Protein AF-A0A8M9Q736-F1 (afdb_monomer)

pLDDT: mean 86.04, std 16.31, range [36.22, 98.25]

Nearest PDB structures (foldseek):
  5kkq-assembly2_D  TM=7.366E-01  e=1.695E+00  Homo sapiens
  5und-assembly1_A  TM=4.815E-01  e=7.624E-01  Homo sapiens
  5und-assembly2_B  TM=4.420E-01  e=7.133E-01  Homo sapiens
  8ytg-assembly1_A  TM=3.669E-01  e=4.305E+00  Homo sapiens
  8ytf-assembly1_A  TM=3.518E-01  e=6.860E+00  Homo sapiens

Sequence (102 aa):
MGLMQEPLSVSLRTFVCPYCQNNGFDELQLLNHCNIHHASDSRRVVCPVCVATPHGDPQYYSRNFIGHLNHRHCFYLEDITPLQQSDEVNLQLALMASYQQH

Structure (mmCIF, N/CA/C/O backbone):
data_AF-A0A8M9Q736-F1
#
_entry.id   AF-A0A8M9Q736-F1
#
loop_
_atom_site.group_PDB
_atom_site.id
_atom_site.type_symbol
_atom_site.label_atom_id
_atom_site.label_alt_id
_atom_site.label_comp_id
_atom_site.label_asym_id
_atom_site.label_entity_id
_atom_site.labe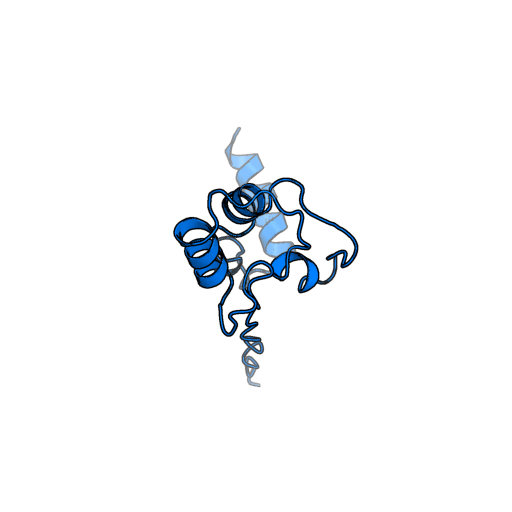l_seq_id
_atom_site.pdbx_PDB_ins_code
_atom_site.Cartn_x
_atom_site.Cartn_y
_atom_site.Cartn_z
_atom_site.occupancy
_atom_site.B_iso_or_equiv
_atom_site.auth_seq_id
_atom_site.auth_comp_id
_atom_site.auth_asym_id
_atom_site.auth_atom_id
_atom_site.pdbx_PDB_model_num
ATOM 1 N N . MET A 1 1 ? -8.607 -11.424 42.445 1.00 36.22 1 MET A N 1
ATOM 2 C CA . MET A 1 1 ? -9.288 -12.068 41.302 1.00 36.22 1 MET A CA 1
ATOM 3 C C . MET A 1 1 ? -8.655 -11.454 40.065 1.00 36.22 1 MET A C 1
ATOM 5 O O . MET A 1 1 ? -8.944 -10.306 39.764 1.00 36.22 1 MET A O 1
ATOM 9 N N . GLY A 1 2 ?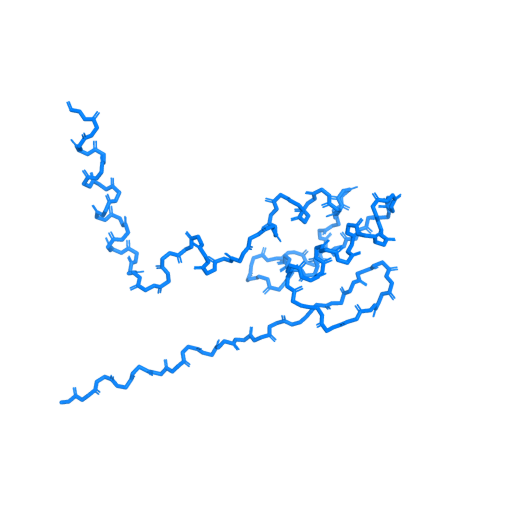 -7.625 -12.108 39.525 1.00 38.19 2 GLY A N 1
ATOM 10 C CA . GLY A 1 2 ? -6.731 -11.521 38.527 1.00 38.19 2 GLY A CA 1
ATOM 11 C C . GLY A 1 2 ? -7.386 -11.432 37.154 1.00 38.19 2 GLY A C 1
ATOM 12 O O . GLY A 1 2 ? -7.984 -12.402 36.699 1.00 38.19 2 GLY A O 1
ATOM 13 N N . LEU A 1 3 ? -7.248 -10.281 36.500 1.00 43.38 3 LEU A N 1
ATOM 14 C CA . LEU A 1 3 ? -7.446 -10.174 35.061 1.00 43.38 3 LEU A CA 1
ATOM 15 C C . LEU A 1 3 ? -6.117 -10.558 34.417 1.00 43.38 3 LEU A C 1
ATOM 17 O O . LEU A 1 3 ? -5.193 -9.751 34.341 1.00 43.38 3 LEU A O 1
ATOM 21 N N . MET A 1 4 ? -6.006 -11.828 34.031 1.00 47.06 4 MET A N 1
ATOM 22 C CA . MET A 1 4 ? -4.984 -12.246 33.082 1.00 47.06 4 MET A CA 1
ATOM 23 C C . MET A 1 4 ? -5.331 -11.545 31.772 1.00 47.06 4 MET A C 1
ATOM 25 O O . MET A 1 4 ? -6.340 -11.852 31.142 1.00 47.06 4 MET A O 1
ATOM 29 N N 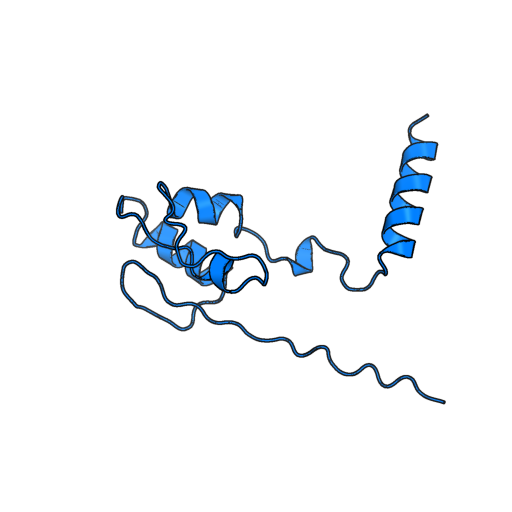. GLN A 1 5 ? -4.550 -10.524 31.432 1.00 45.06 5 GLN A N 1
ATOM 30 C CA . GLN A 1 5 ? -4.564 -9.954 30.098 1.00 45.06 5 GLN A CA 1
ATOM 31 C C . GLN A 1 5 ? -4.017 -11.045 29.178 1.00 45.06 5 GLN A C 1
ATOM 33 O O . GLN A 1 5 ? -2.814 -11.296 29.151 1.00 45.06 5 GLN A O 1
ATOM 38 N N . GLU A 1 6 ? -4.927 -11.748 28.506 1.00 36.72 6 GLU A N 1
ATOM 39 C CA . GLU A 1 6 ? -4.601 -12.582 27.356 1.00 36.72 6 GLU A CA 1
ATOM 40 C C . GLU A 1 6 ? -3.760 -11.728 26.400 1.00 36.72 6 GLU A C 1
ATOM 42 O O . GLU A 1 6 ? -4.200 -10.627 26.043 1.00 36.72 6 GLU A O 1
ATOM 47 N N . PRO A 1 7 ? -2.553 -12.165 26.001 1.00 43.88 7 PRO A N 1
ATOM 48 C CA . PRO A 1 7 ? -1.813 -11.451 24.983 1.00 43.88 7 PRO A CA 1
ATOM 49 C C . PRO A 1 7 ? -2.676 -11.492 23.726 1.00 43.88 7 PRO A C 1
ATOM 51 O O . PRO A 1 7 ? -2.879 -12.557 23.140 1.00 43.88 7 PRO A O 1
ATOM 54 N N . LEU A 1 8 ? -3.228 -10.334 23.353 1.00 49.66 8 LEU A N 1
ATOM 55 C CA . LEU A 1 8 ? -3.856 -10.121 22.058 1.00 49.66 8 LEU A CA 1
ATOM 56 C C . LEU A 1 8 ? -2.922 -10.755 21.034 1.00 49.66 8 LEU A C 1
ATOM 58 O O . LEU A 1 8 ? -1.765 -10.355 20.928 1.00 49.66 8 LEU A O 1
ATOM 62 N N . SER A 1 9 ? -3.395 -11.811 20.374 1.00 45.69 9 SER A N 1
ATOM 63 C CA . SER A 1 9 ? -2.654 -12.507 19.333 1.00 45.69 9 SER A CA 1
ATOM 64 C C . SER A 1 9 ? -2.143 -11.460 18.348 1.00 45.69 9 SER A C 1
ATOM 66 O O . SER A 1 9 ? -2.910 -10.937 17.537 1.00 45.69 9 SER A O 1
ATOM 68 N N . VAL A 1 10 ? -0.852 -11.126 18.432 1.00 53.75 10 VAL A N 1
ATOM 69 C CA . VAL A 1 10 ? -0.174 -10.355 17.396 1.00 53.75 10 VAL A CA 1
ATOM 70 C C . VAL A 1 10 ? -0.108 -11.301 16.211 1.00 53.75 10 VAL A C 1
ATOM 72 O O . VAL A 1 10 ? 0.804 -12.115 16.073 1.00 53.75 10 VAL A O 1
ATOM 75 N N . SER A 1 11 ? -1.161 -11.278 15.402 1.00 59.34 11 SER A N 1
ATOM 76 C CA . SER A 1 11 ? -1.194 -11.979 14.132 1.00 59.34 11 SER A CA 1
ATOM 77 C C . SER A 1 11 ? -0.165 -11.300 13.237 1.00 59.34 11 SER A C 1
ATOM 79 O O . SER A 1 11 ? -0.469 -10.303 12.584 1.00 59.34 11 SER A O 1
ATOM 81 N N . LEU A 1 12 ? 1.068 -11.816 13.250 1.00 73.75 12 LEU A N 1
ATOM 82 C CA . LEU A 1 12 ? 2.136 -11.411 12.341 1.00 73.75 12 LEU A CA 1
ATOM 83 C C . LEU A 1 12 ? 1.716 -11.791 10.920 1.00 73.75 12 LEU A C 1
ATOM 85 O O . LEU A 1 12 ? 1.960 -12.900 10.440 1.00 73.75 12 LEU A O 1
ATOM 89 N N . ARG A 1 13 ? 1.001 -10.875 10.268 1.00 87.25 13 ARG A N 1
ATOM 90 C CA . ARG A 1 13 ? 0.590 -11.019 8.876 1.00 87.25 13 ARG A CA 1
ATOM 91 C C . ARG A 1 13 ? 1.793 -10.732 7.998 1.00 87.25 13 ARG A C 1
ATOM 93 O O . ARG A 1 13 ? 2.405 -9.675 8.104 1.00 87.25 13 ARG A O 1
ATOM 100 N N . THR A 1 14 ? 2.101 -11.683 7.129 1.00 94.94 14 THR A N 1
ATOM 101 C CA . THR A 1 14 ? 3.092 -11.507 6.073 1.00 94.94 14 THR A CA 1
ATOM 102 C C . THR A 1 14 ? 2.391 -11.428 4.726 1.00 94.94 14 THR A C 1
ATOM 104 O O . THR A 1 14 ? 1.336 -12.030 4.513 1.00 94.94 14 THR A O 1
ATOM 107 N N . PHE A 1 15 ? 2.976 -10.665 3.814 1.00 96.31 15 PHE A N 1
ATOM 108 C CA . PHE A 1 15 ? 2.418 -10.359 2.511 1.00 96.31 15 PHE A CA 1
ATOM 109 C C . PHE A 1 15 ? 3.351 -10.815 1.395 1.00 96.31 15 PHE A C 1
ATOM 111 O O . PHE A 1 15 ? 4.569 -10.943 1.558 1.00 96.31 15 PHE A O 1
ATOM 118 N N . VAL A 1 16 ? 2.746 -11.050 0.235 1.00 97.75 16 VAL A N 1
ATOM 119 C CA . VAL A 1 16 ? 3.432 -11.406 -1.004 1.00 97.75 16 VAL A CA 1
ATOM 120 C C . VAL A 1 16 ? 3.371 -10.212 -1.948 1.00 97.75 16 VAL A C 1
ATOM 122 O O . VAL A 1 16 ? 2.302 -9.636 -2.157 1.00 97.75 16 VAL A O 1
ATOM 125 N N . CYS A 1 17 ? 4.509 -9.834 -2.527 1.00 98.00 17 CYS A N 1
ATOM 126 C CA . CYS A 1 17 ? 4.580 -8.764 -3.511 1.00 98.00 17 CYS A CA 1
ATOM 127 C C . CYS A 1 17 ? 3.833 -9.173 -4.791 1.00 98.00 17 CYS A C 1
ATOM 129 O O . CYS A 1 17 ? 4.241 -10.129 -5.456 1.00 98.00 17 CYS A O 1
ATOM 131 N N . PRO A 1 18 ? 2.788 -8.435 -5.207 1.00 96.94 18 PRO A N 1
ATOM 132 C CA . PRO A 1 18 ? 1.977 -8.817 -6.362 1.00 96.94 18 PRO A CA 1
ATOM 133 C C . PRO A 1 18 ? 2.712 -8.654 -7.704 1.00 96.94 18 PRO A C 1
ATOM 135 O O . PRO A 1 18 ? 2.236 -9.138 -8.729 1.00 96.94 18 PRO A O 1
ATOM 138 N N . TYR A 1 19 ? 3.869 -7.982 -7.721 1.00 97.12 19 TYR A N 1
ATOM 139 C CA . TYR A 1 19 ? 4.660 -7.765 -8.932 1.00 97.12 19 TYR A CA 1
ATOM 140 C C . TYR A 1 19 ? 5.674 -8.871 -9.223 1.00 97.12 19 TYR A C 1
ATOM 142 O O . TYR A 1 19 ? 5.901 -9.168 -10.401 1.00 97.12 19 TYR A O 1
ATOM 150 N N . CYS A 1 20 ? 6.291 -9.441 -8.182 1.00 97.38 20 CYS A N 1
ATOM 151 C CA . CYS A 1 20 ? 7.423 -10.369 -8.297 1.00 97.38 20 CYS A CA 1
ATOM 152 C C . CYS A 1 20 ? 7.271 -11.661 -7.477 1.00 97.38 20 CYS A C 1
ATOM 154 O O . CYS A 1 20 ? 8.146 -12.517 -7.542 1.00 97.38 20 CYS A O 1
ATOM 156 N N . GLN A 1 21 ? 6.173 -11.813 -6.731 1.00 96.88 21 GLN A N 1
ATOM 157 C CA . GLN A 1 21 ? 5.862 -12.976 -5.889 1.00 96.88 21 GLN A CA 1
ATOM 158 C C . GLN A 1 21 ? 6.842 -13.241 -4.735 1.00 96.88 21 GLN A C 1
ATOM 160 O O . GLN A 1 21 ? 6.745 -14.275 -4.074 1.00 96.88 21 GLN A O 1
ATOM 165 N N . ASN A 1 22 ? 7.753 -12.307 -4.440 1.00 97.81 22 ASN A N 1
ATOM 166 C CA . ASN A 1 22 ? 8.568 -12.391 -3.233 1.00 97.81 22 ASN A CA 1
ATOM 167 C C . ASN A 1 22 ? 7.677 -12.233 -1.988 1.00 97.81 22 ASN A C 1
ATOM 169 O O . ASN A 1 22 ? 6.704 -11.478 -2.025 1.00 97.81 22 ASN A O 1
ATOM 173 N N . ASN A 1 23 ? 7.971 -12.957 -0.911 1.00 96.00 23 ASN A N 1
ATOM 174 C CA . ASN A 1 23 ? 7.072 -13.106 0.236 1.00 96.00 23 ASN A CA 1
ATOM 175 C C . ASN A 1 23 ? 7.757 -12.781 1.570 1.00 96.00 23 ASN A C 1
ATOM 177 O O . ASN A 1 23 ? 8.920 -12.387 1.601 1.00 96.00 23 ASN A O 1
ATOM 181 N N . GLY A 1 24 ? 7.012 -12.945 2.666 1.00 95.06 24 GLY A N 1
ATOM 182 C CA . GLY A 1 24 ? 7.546 -12.779 4.017 1.00 95.06 24 GLY A CA 1
ATOM 183 C C . GLY A 1 24 ? 7.673 -11.324 4.457 1.00 95.06 24 GLY A C 1
ATOM 184 O O . GLY A 1 24 ? 8.352 -11.058 5.441 1.00 95.06 24 GLY A O 1
ATOM 185 N N . PHE A 1 25 ? 7.031 -10.394 3.749 1.00 96.06 25 PHE A N 1
ATOM 186 C CA . PHE A 1 25 ? 7.070 -8.978 4.089 1.00 96.06 25 PHE A CA 1
ATOM 187 C C . PHE A 1 25 ? 5.999 -8.622 5.111 1.00 96.06 25 PHE A C 1
ATOM 189 O O . PHE A 1 25 ? 4.841 -8.992 4.926 1.00 96.06 25 PHE A O 1
ATOM 196 N N . ASP A 1 26 ? 6.342 -7.845 6.131 1.00 93.31 26 ASP A N 1
ATOM 197 C CA . ASP A 1 26 ? 5.331 -7.041 6.825 1.00 93.31 26 ASP A CA 1
ATOM 198 C C . ASP A 1 26 ? 4.819 -5.890 5.924 1.00 93.31 26 ASP A C 1
ATOM 200 O O . ASP A 1 26 ? 5.193 -5.754 4.753 1.00 93.31 26 ASP A O 1
ATOM 204 N N . GLU A 1 27 ? 3.909 -5.073 6.451 1.00 92.62 27 GLU A N 1
ATOM 205 C CA . GLU A 1 27 ? 3.282 -3.973 5.713 1.00 92.62 27 GLU A CA 1
ATOM 206 C C . GLU A 1 27 ? 4.294 -2.924 5.214 1.00 92.62 27 GLU A C 1
ATOM 208 O O . GLU A 1 27 ? 4.293 -2.584 4.024 1.00 92.62 27 GLU A O 1
ATOM 213 N N . LEU A 1 28 ? 5.201 -2.453 6.079 1.00 94.12 28 LEU A N 1
ATOM 214 C CA . LEU A 1 28 ? 6.190 -1.433 5.713 1.00 94.12 28 LEU A CA 1
ATOM 215 C C . LEU A 1 28 ? 7.319 -2.010 4.856 1.00 94.12 28 LEU A C 1
ATOM 217 O O . LEU A 1 28 ? 7.820 -1.336 3.951 1.00 94.12 28 LEU A O 1
ATOM 221 N N . GLN A 1 29 ? 7.710 -3.259 5.092 1.00 96.00 29 GLN A N 1
ATOM 222 C CA . GLN A 1 29 ? 8.675 -3.966 4.261 1.00 96.00 29 GLN A CA 1
ATOM 223 C C . GLN A 1 29 ? 8.152 -4.136 2.835 1.00 96.00 29 GLN A C 1
ATOM 225 O O . GLN A 1 29 ? 8.908 -3.902 1.888 1.00 96.00 29 GLN A O 1
ATOM 230 N N . LEU A 1 30 ? 6.868 -4.476 2.662 1.00 97.00 30 LEU A N 1
ATOM 231 C CA . LEU A 1 30 ? 6.243 -4.556 1.342 1.00 97.00 30 LEU A CA 1
ATOM 232 C C . LEU A 1 30 ? 6.249 -3.185 0.657 1.00 97.00 30 LEU A C 1
ATOM 234 O O . LEU A 1 30 ? 6.624 -3.089 -0.513 1.00 97.00 30 LEU A O 1
ATOM 238 N N . LEU A 1 31 ? 5.886 -2.123 1.384 1.00 96.69 31 LEU A N 1
ATOM 239 C CA . LEU A 1 31 ? 5.941 -0.749 0.883 1.00 96.69 31 LEU A CA 1
ATOM 240 C C . LEU A 1 31 ? 7.345 -0.370 0.405 1.00 96.69 31 LEU A C 1
ATOM 242 O O . LEU A 1 31 ? 7.512 0.097 -0.725 1.00 96.69 31 LEU A O 1
ATOM 246 N N . ASN A 1 32 ? 8.361 -0.599 1.235 1.00 97.50 32 ASN A N 1
ATOM 2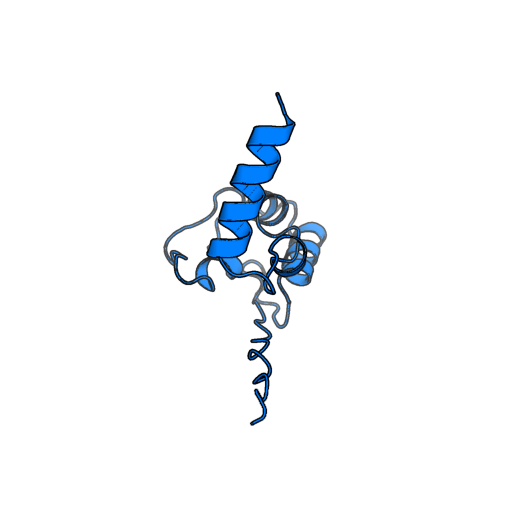47 C CA . ASN A 1 32 ? 9.740 -0.265 0.904 1.00 97.50 32 ASN A CA 1
ATOM 248 C C . ASN A 1 32 ? 10.240 -1.084 -0.296 1.00 97.50 32 ASN A C 1
ATOM 250 O O . ASN A 1 32 ? 10.795 -0.529 -1.244 1.00 97.50 32 ASN A O 1
ATOM 254 N N . HIS A 1 33 ? 9.972 -2.392 -0.302 1.00 98.25 33 HIS A N 1
ATOM 255 C CA . HIS A 1 33 ? 10.303 -3.276 -1.417 1.00 98.25 33 HIS A CA 1
ATOM 256 C C . HIS A 1 33 ? 9.681 -2.785 -2.733 1.00 98.25 33 HIS A C 1
ATOM 258 O O . HIS A 1 33 ? 10.377 -2.661 -3.743 1.00 98.25 33 HIS A O 1
ATOM 264 N N . CYS A 1 34 ? 8.387 -2.460 -2.733 1.00 97.94 34 CYS A N 1
ATOM 265 C CA . CYS A 1 34 ? 7.699 -1.978 -3.926 1.00 97.94 34 CYS A CA 1
ATOM 266 C C . CYS A 1 34 ? 8.225 -0.614 -4.399 1.00 97.94 34 CYS A C 1
ATOM 268 O O . CYS A 1 34 ? 8.391 -0.424 -5.604 1.00 97.94 34 CYS A O 1
ATOM 270 N N . ASN A 1 35 ? 8.553 0.305 -3.488 1.00 97.56 35 ASN A N 1
ATOM 271 C CA . ASN A 1 35 ? 9.170 1.586 -3.847 1.00 97.56 35 ASN A CA 1
ATOM 272 C C . ASN A 1 35 ? 10.573 1.416 -4.457 1.00 97.56 35 ASN A C 1
ATOM 274 O O . ASN A 1 35 ? 10.908 2.125 -5.399 1.00 97.56 35 ASN A O 1
ATOM 278 N N . ILE A 1 36 ? 11.391 0.481 -3.965 1.00 98.12 36 ILE A N 1
ATOM 279 C CA . ILE A 1 36 ? 12.757 0.274 -4.476 1.00 98.12 36 ILE A CA 1
ATOM 280 C C . ILE A 1 36 ? 12.748 -0.466 -5.818 1.00 98.12 36 ILE A C 1
ATOM 282 O O . ILE A 1 36 ? 13.461 -0.085 -6.745 1.00 98.12 36 ILE A O 1
ATOM 286 N N . HIS A 1 37 ? 11.956 -1.533 -5.932 1.00 97.94 37 HIS A N 1
ATOM 287 C CA . HIS A 1 37 ? 12.053 -2.469 -7.056 1.00 97.94 37 HIS A CA 1
ATOM 288 C C . HIS A 1 37 ? 10.990 -2.261 -8.140 1.00 97.94 37 HIS A C 1
ATOM 290 O O . HIS A 1 37 ? 11.159 -2.748 -9.258 1.00 97.94 37 HIS A O 1
ATOM 296 N N . HIS A 1 38 ? 9.900 -1.551 -7.834 1.00 97.62 38 HIS A N 1
ATOM 297 C CA . HIS A 1 38 ? 8.717 -1.472 -8.697 1.00 97.62 38 HIS A CA 1
ATOM 298 C C . HIS A 1 38 ? 8.146 -0.049 -8.844 1.00 97.62 38 HIS A C 1
ATOM 300 O O . HIS A 1 38 ? 7.012 0.101 -9.289 1.00 97.62 38 HIS A O 1
ATOM 306 N N . ALA A 1 39 ? 8.922 1.002 -8.543 1.00 94.94 39 ALA A N 1
ATOM 307 C CA . ALA A 1 39 ? 8.473 2.403 -8.619 1.00 94.94 39 ALA A CA 1
ATOM 308 C C . ALA A 1 39 ? 7.842 2.798 -9.968 1.00 94.94 39 ALA A C 1
ATOM 310 O O . ALA A 1 39 ? 6.957 3.649 -10.017 1.00 94.94 39 ALA A O 1
ATOM 311 N N . SER A 1 40 ? 8.314 2.200 -11.065 1.00 94.56 40 SER A N 1
ATOM 312 C CA . SER A 1 40 ? 7.853 2.486 -12.430 1.00 94.56 40 SER A CA 1
ATOM 313 C C . SER A 1 40 ? 6.900 1.426 -12.997 1.00 94.56 40 SER A C 1
ATOM 315 O O . SER A 1 40 ? 6.536 1.506 -14.170 1.00 94.56 40 SER A O 1
ATOM 317 N N . ASP A 1 41 ? 6.497 0.428 -12.204 1.00 94.56 41 ASP A N 1
ATOM 318 C CA . ASP A 1 41 ? 5.569 -0.612 -12.649 1.00 94.56 41 ASP A CA 1
ATOM 319 C C . ASP A 1 41 ? 4.123 -0.089 -12.631 1.00 94.56 41 ASP A C 1
ATOM 321 O O . ASP A 1 41 ? 3.573 0.269 -11.590 1.00 94.56 41 ASP A O 1
ATOM 325 N N . SER A 1 42 ? 3.493 -0.038 -13.805 1.00 93.06 42 SER A N 1
ATOM 326 C CA . SER A 1 42 ? 2.130 0.472 -13.991 1.00 93.06 42 SER A CA 1
ATOM 327 C C . SER A 1 42 ? 1.061 -0.625 -14.013 1.00 93.06 42 SER A C 1
ATOM 329 O O . SER A 1 42 ? -0.122 -0.334 -14.234 1.00 93.06 42 SER A O 1
ATOM 331 N N . ARG A 1 43 ? 1.440 -1.893 -13.789 1.00 95.62 43 ARG A N 1
ATOM 332 C CA . ARG A 1 43 ? 0.480 -3.000 -13.732 1.00 95.62 43 ARG A CA 1
ATOM 333 C C . ARG A 1 43 ? -0.497 -2.781 -12.580 1.00 95.62 43 ARG A C 1
ATOM 335 O O . ARG A 1 43 ? -0.112 -2.471 -11.452 1.00 95.62 43 ARG A O 1
ATOM 342 N N . ARG A 1 44 ? -1.783 -2.977 -12.873 1.00 96.31 44 ARG A N 1
ATOM 343 C CA . ARG A 1 44 ? -2.841 -2.932 -11.863 1.00 96.31 44 ARG A CA 1
ATOM 344 C C . ARG A 1 44 ? -2.813 -4.216 -11.055 1.00 96.31 44 ARG A C 1
ATOM 346 O O . ARG A 1 44 ? -2.846 -5.304 -11.625 1.00 96.31 44 ARG A O 1
ATOM 353 N N . VAL A 1 45 ? -2.801 -4.075 -9.741 1.00 97.06 45 VAL A N 1
ATOM 354 C CA . VAL A 1 45 ? -2.753 -5.193 -8.801 1.00 97.06 45 VAL A CA 1
ATOM 355 C C . VAL A 1 45 ? -3.742 -4.956 -7.671 1.00 97.06 45 VAL A C 1
ATOM 357 O O . VAL A 1 45 ? -4.084 -3.813 -7.352 1.00 97.06 45 VAL A O 1
ATOM 360 N N . VAL A 1 46 ? -4.209 -6.044 -7.077 1.00 97.38 46 VAL A N 1
ATOM 361 C CA . VAL A 1 46 ? -4.978 -6.000 -5.835 1.00 97.38 46 VAL A CA 1
ATOM 362 C C . VAL A 1 46 ? -3.994 -5.789 -4.687 1.00 97.38 46 VAL A C 1
ATOM 364 O O . VAL A 1 46 ? -2.945 -6.431 -4.650 1.00 97.38 46 VAL A O 1
ATOM 367 N N . CYS 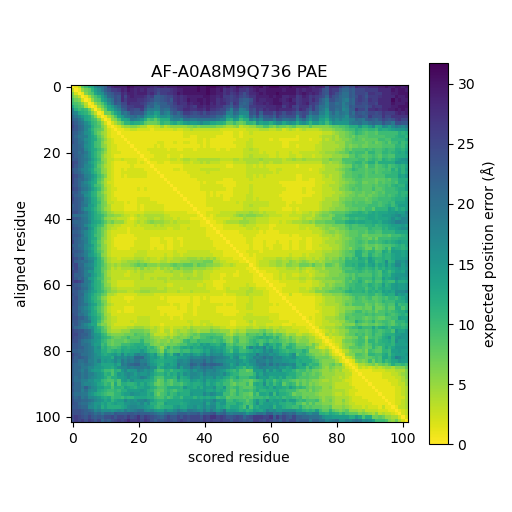A 1 47 ? -4.303 -4.874 -3.768 1.00 97.00 47 CYS A N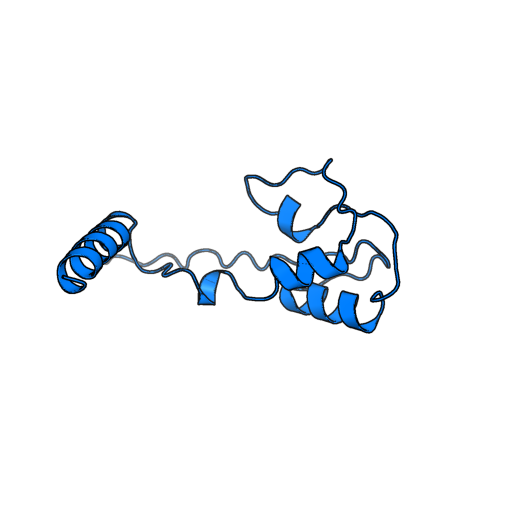 1
ATOM 368 C CA . CYS A 1 47 ? -3.442 -4.624 -2.615 1.00 97.00 47 CYS A CA 1
ATOM 369 C C . CYS A 1 47 ? -3.585 -5.766 -1.592 1.00 97.00 47 CYS A C 1
ATOM 371 O O . CYS A 1 47 ? -4.665 -5.909 -1.012 1.00 97.00 47 CYS A O 1
ATOM 373 N N . PRO A 1 48 ? -2.526 -6.556 -1.324 1.00 96.25 48 PRO A N 1
ATOM 374 C CA . PRO A 1 48 ? -2.618 -7.685 -0.399 1.00 96.25 48 PRO A CA 1
ATOM 375 C C . PRO A 1 48 ? -2.871 -7.234 1.049 1.00 96.25 48 PRO A C 1
ATOM 377 O O . PRO A 1 48 ? -3.522 -7.951 1.804 1.00 96.25 48 PRO A O 1
ATOM 380 N N . VAL A 1 49 ? -2.427 -6.026 1.418 1.00 94.44 49 VAL A N 1
ATOM 381 C CA . VAL A 1 49 ? -2.658 -5.445 2.749 1.00 94.44 49 VAL A CA 1
ATOM 382 C C . VAL A 1 49 ? -4.134 -5.098 2.944 1.00 94.44 49 VAL A C 1
ATOM 384 O O . VAL A 1 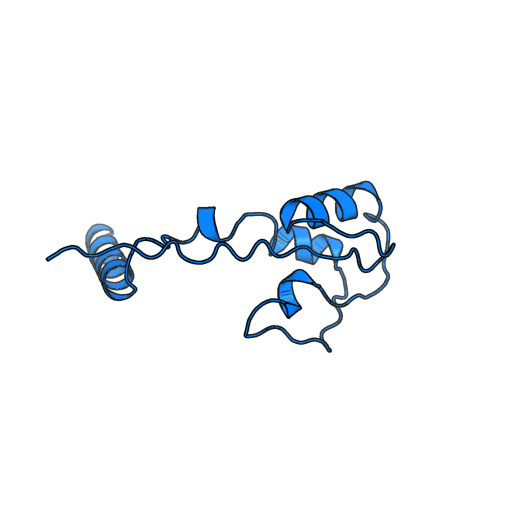49 ? -4.730 -5.491 3.942 1.00 94.44 49 VAL A O 1
ATOM 387 N N . CYS A 1 50 ? -4.760 -4.441 1.960 1.00 94.31 50 CYS A N 1
ATOM 388 C CA . CYS A 1 50 ? -6.186 -4.110 2.010 1.00 94.31 50 CYS A CA 1
ATOM 389 C C . CYS A 1 50 ? -7.064 -5.361 2.105 1.00 94.31 50 CYS A C 1
ATOM 391 O O . CYS A 1 50 ? -7.975 -5.392 2.927 1.00 94.31 50 CYS A O 1
ATOM 393 N N . VAL A 1 51 ? -6.786 -6.395 1.303 1.00 94.75 51 VAL A N 1
ATOM 394 C CA . VAL A 1 51 ? -7.563 -7.650 1.310 1.00 94.75 51 VAL A CA 1
ATOM 395 C C . VAL A 1 51 ? -7.457 -8.388 2.644 1.00 94.75 51 VAL A C 1
ATOM 397 O O . VAL A 1 51 ? -8.394 -9.072 3.039 1.00 94.75 51 VAL A O 1
ATOM 400 N N . ALA A 1 52 ? -6.351 -8.226 3.370 1.00 91.38 52 ALA A N 1
ATOM 401 C CA . ALA A 1 52 ? -6.203 -8.808 4.699 1.00 91.38 52 ALA A CA 1
ATOM 402 C C . ALA A 1 52 ? -7.022 -8.087 5.787 1.00 91.38 52 ALA A C 1
ATOM 404 O O . ALA A 1 52 ? -7.069 -8.563 6.925 1.00 91.38 52 ALA A O 1
ATOM 405 N N . THR A 1 53 ? -7.647 -6.944 5.482 1.00 87.25 53 THR A N 1
ATOM 406 C CA . THR A 1 53 ? -8.570 -6.260 6.400 1.00 87.25 53 THR A CA 1
ATOM 407 C C . THR A 1 53 ? -9.987 -6.839 6.291 1.00 87.25 53 THR A C 1
ATOM 409 O O . THR A 1 53 ? -10.371 -7.286 5.212 1.00 87.25 53 THR A O 1
ATOM 412 N N . PRO A 1 54 ? -10.810 -6.793 7.360 1.00 86.38 54 PRO A N 1
ATOM 413 C CA . PRO A 1 54 ? -12.176 -7.334 7.328 1.00 86.38 54 PRO A CA 1
ATOM 414 C C . PRO A 1 54 ? -13.080 -6.746 6.234 1.00 86.38 54 PRO A C 1
ATOM 416 O O . PRO A 1 54 ? -14.032 -7.391 5.812 1.00 86.38 54 PRO A O 1
ATOM 419 N N . HIS A 1 55 ? -12.783 -5.527 5.779 1.00 83.75 55 HIS A N 1
ATOM 420 C CA . HIS A 1 55 ? -13.559 -4.800 4.771 1.00 83.75 55 HIS A CA 1
ATOM 421 C C . HIS A 1 55 ? -12.834 -4.723 3.415 1.00 83.75 55 HIS A C 1
ATOM 423 O O . HIS A 1 55 ? -13.184 -3.899 2.571 1.00 83.75 55 HIS A O 1
ATOM 429 N N . GLY A 1 56 ? -11.790 -5.533 3.218 1.00 90.12 56 GLY A N 1
ATOM 430 C CA . GLY A 1 56 ? -11.029 -5.584 1.976 1.00 90.12 56 GLY A CA 1
ATOM 431 C C . GLY A 1 56 ? -11.801 -6.241 0.831 1.00 90.12 56 GLY A C 1
ATOM 432 O O . GLY A 1 56 ? -12.517 -7.215 1.040 1.00 90.12 56 GLY A O 1
ATOM 433 N N . ASP A 1 57 ? -11.610 -5.743 -0.393 1.00 93.94 57 ASP A N 1
ATOM 434 C CA . ASP A 1 57 ? -12.207 -6.307 -1.611 1.00 93.94 57 ASP A CA 1
ATOM 435 C C . ASP A 1 57 ? -11.137 -6.993 -2.490 1.00 93.94 57 ASP A C 1
ATOM 437 O O . ASP A 1 57 ? -10.286 -6.304 -3.066 1.00 93.94 57 ASP A O 1
ATOM 441 N N . PRO A 1 58 ? -11.170 -8.334 -2.645 1.00 94.50 58 PRO A N 1
ATOM 442 C CA . PRO A 1 58 ? -10.265 -9.077 -3.527 1.00 94.50 58 PRO A CA 1
ATOM 443 C C . PRO A 1 58 ? -10.398 -8.734 -5.016 1.00 94.50 58 PRO A C 1
ATOM 445 O O . PRO A 1 58 ? -9.515 -9.087 -5.796 1.00 94.50 58 PRO A O 1
ATOM 448 N N . GLN A 1 59 ? -11.487 -8.085 -5.433 1.00 95.88 59 GLN A N 1
ATOM 449 C CA . GLN A 1 59 ? -11.719 -7.662 -6.817 1.00 95.88 59 GLN A CA 1
ATOM 450 C C . GLN A 1 59 ? -11.297 -6.209 -7.073 1.00 95.88 59 GLN A C 1
ATOM 452 O O . GLN A 1 59 ? -11.346 -5.742 -8.216 1.00 95.88 59 GLN A O 1
ATOM 457 N N . TYR A 1 60 ? -10.836 -5.487 -6.049 1.00 94.88 60 TYR A N 1
ATOM 458 C CA . TYR A 1 60 ? -10.405 -4.105 -6.199 1.00 94.88 60 TYR A CA 1
ATOM 459 C C . TYR A 1 60 ? -8.951 -4.006 -6.683 1.00 94.88 60 TYR A C 1
ATOM 461 O O . TYR A 1 60 ? -7.991 -4.129 -5.920 1.00 94.88 60 TYR A O 1
ATOM 469 N N . TYR A 1 61 ? -8.783 -3.716 -7.974 1.00 96.56 61 TYR A N 1
ATOM 470 C CA . TYR A 1 61 ? -7.476 -3.475 -8.588 1.00 96.56 61 TYR A CA 1
ATOM 471 C C . TYR A 1 61 ? -7.084 -1.998 -8.507 1.00 96.56 61 TYR A C 1
ATOM 473 O O . TYR A 1 61 ? -7.713 -1.131 -9.127 1.00 96.56 61 TYR A O 1
ATOM 481 N N . SER A 1 62 ? -5.985 -1.706 -7.813 1.00 94.06 62 SER A N 1
ATOM 482 C CA . SER A 1 62 ? -5.450 -0.348 -7.743 1.00 94.06 62 SER A CA 1
ATOM 483 C C . SER A 1 62 ? -4.868 0.082 -9.091 1.00 94.06 62 SER A C 1
ATOM 485 O O . SER A 1 62 ? -4.102 -0.644 -9.726 1.00 94.06 62 SER A O 1
ATOM 487 N N . ARG A 1 63 ? -5.214 1.300 -9.525 1.00 92.88 63 ARG A N 1
ATOM 488 C CA . ARG A 1 63 ? -4.639 1.929 -10.729 1.00 92.88 63 ARG A CA 1
ATOM 489 C C . ARG A 1 63 ? -3.221 2.460 -10.504 1.00 92.88 63 ARG A C 1
ATOM 491 O O . ARG A 1 63 ? -2.480 2.589 -11.467 1.00 92.88 63 ARG A O 1
ATOM 498 N N . ASN A 1 64 ? -2.877 2.785 -9.258 1.00 94.69 64 ASN A N 1
ATOM 499 C CA . ASN A 1 64 ? -1.551 3.228 -8.832 1.00 94.69 64 ASN A CA 1
ATOM 500 C C . ASN A 1 64 ? -1.254 2.576 -7.479 1.00 94.69 64 ASN A C 1
ATOM 502 O O . ASN A 1 64 ? -1.548 3.136 -6.421 1.00 94.69 64 ASN A O 1
ATOM 506 N N . PHE A 1 65 ? -0.740 1.350 -7.518 1.00 96.88 65 PHE A N 1
ATOM 507 C CA . PHE A 1 65 ? -0.507 0.572 -6.307 1.00 96.88 65 PHE A CA 1
ATOM 508 C C . PHE A 1 65 ? 0.611 1.159 -5.436 1.00 96.88 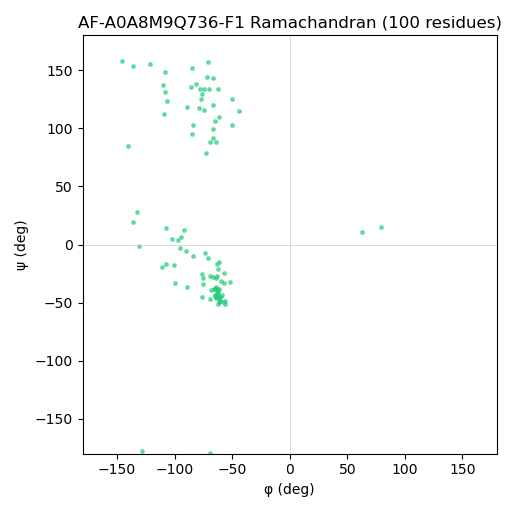65 PHE A C 1
ATOM 510 O O . PHE A 1 65 ? 0.435 1.241 -4.224 1.00 96.88 65 PHE A O 1
ATOM 517 N N . ILE A 1 66 ? 1.693 1.667 -6.035 1.00 96.75 66 ILE A N 1
ATOM 518 C CA . ILE A 1 66 ? 2.790 2.314 -5.297 1.00 96.75 66 ILE A CA 1
ATOM 519 C C . ILE A 1 66 ? 2.291 3.553 -4.543 1.00 96.75 66 ILE A C 1
ATOM 521 O O . ILE A 1 66 ? 2.496 3.682 -3.337 1.00 96.75 66 ILE A O 1
ATOM 525 N N . GLY A 1 67 ? 1.564 4.445 -5.225 1.00 95.75 67 GLY A N 1
ATOM 526 C CA . GLY A 1 67 ? 0.965 5.619 -4.585 1.00 95.75 67 GLY A CA 1
ATOM 527 C C . GLY A 1 67 ? -0.038 5.244 -3.492 1.00 95.75 67 GLY A C 1
ATOM 528 O O . GLY A 1 67 ? -0.065 5.871 -2.437 1.00 95.75 67 GLY A O 1
ATOM 529 N N . HIS A 1 68 ? -0.820 4.186 -3.713 1.00 96.12 68 HIS A N 1
ATOM 530 C CA . HIS A 1 68 ? -1.749 3.661 -2.716 1.00 96.12 68 HIS A CA 1
ATOM 531 C C . HIS A 1 68 ? -1.037 3.186 -1.440 1.00 96.12 68 HIS A C 1
ATOM 533 O O . HIS A 1 68 ? -1.457 3.580 -0.352 1.00 96.12 68 HIS A O 1
ATOM 539 N N . LEU A 1 69 ? 0.045 2.408 -1.564 1.00 95.75 69 LEU A N 1
ATOM 540 C CA . LEU A 1 69 ? 0.862 1.983 -0.423 1.00 95.75 69 LEU A CA 1
ATOM 541 C C . LEU A 1 69 ? 1.393 3.201 0.344 1.00 95.75 69 LEU A C 1
ATOM 543 O O . LEU A 1 69 ? 1.163 3.319 1.544 1.00 95.75 69 LEU A O 1
ATOM 547 N N . ASN A 1 70 ? 1.989 4.163 -0.365 1.00 95.38 70 ASN A N 1
ATOM 548 C CA . ASN A 1 70 ? 2.556 5.374 0.236 1.00 95.38 70 ASN A CA 1
ATOM 549 C C . ASN A 1 70 ? 1.533 6.265 0.958 1.00 95.38 70 ASN A C 1
ATOM 551 O O . ASN A 1 70 ? 1.926 7.096 1.769 1.00 95.38 70 ASN A O 1
ATOM 555 N N . HIS A 1 71 ? 0.239 6.143 0.651 1.00 93.19 71 HIS A N 1
ATOM 556 C CA . HIS A 1 71 ? -0.813 6.942 1.290 1.00 93.19 71 HIS A CA 1
ATOM 557 C C . HIS A 1 71 ? -1.552 6.201 2.404 1.00 93.19 71 HIS A C 1
ATOM 559 O O . HIS A 1 71 ? -2.028 6.845 3.334 1.00 93.19 71 HIS A O 1
ATOM 565 N N . ARG A 1 72 ? -1.725 4.879 2.288 1.00 92.00 72 ARG A N 1
ATOM 566 C CA . ARG A 1 72 ? -2.598 4.108 3.192 1.00 92.00 72 ARG A CA 1
ATOM 567 C C . ARG A 1 72 ? -1.866 3.158 4.124 1.00 92.00 72 ARG A C 1
ATOM 569 O O . ARG A 1 72 ? -2.450 2.763 5.122 1.00 92.00 72 ARG A O 1
ATOM 576 N N . HIS A 1 73 ? -0.632 2.815 3.785 1.00 93.12 73 HIS A N 1
ATOM 577 C CA . HIS A 1 73 ? 0.139 1.752 4.418 1.00 93.12 73 HIS A CA 1
ATOM 578 C C . HIS A 1 73 ? 1.563 2.232 4.753 1.00 93.12 73 HIS A C 1
ATOM 580 O O . HIS A 1 73 ? 2.509 1.454 4.733 1.00 93.12 73 HIS A O 1
ATOM 586 N N . CYS A 1 74 ? 1.737 3.541 4.990 1.00 92.06 74 CYS A N 1
ATOM 587 C CA . CYS A 1 74 ? 3.025 4.178 5.301 1.00 92.06 74 CYS A CA 1
ATOM 588 C C . CYS A 1 74 ? 3.308 4.328 6.803 1.00 92.06 74 CYS A C 1
ATOM 590 O O . CYS A 1 74 ? 4.297 4.951 7.184 1.00 92.06 74 CYS A O 1
ATOM 592 N N . PHE A 1 75 ? 2.451 3.757 7.642 1.00 87.06 75 PHE A N 1
ATOM 593 C CA . PHE A 1 75 ? 2.553 3.730 9.097 1.00 87.06 75 PHE A CA 1
ATOM 594 C C . PHE A 1 75 ? 1.984 2.402 9.596 1.00 87.06 75 PHE A C 1
ATOM 596 O O . PHE A 1 75 ? 1.157 1.792 8.915 1.00 87.06 75 PHE A O 1
ATOM 603 N N . TYR A 1 76 ? 2.378 1.973 10.793 1.00 81.38 76 TYR A N 1
ATOM 604 C CA . TYR A 1 76 ? 1.687 0.873 11.449 1.00 81.38 76 TYR A CA 1
ATOM 605 C C . TYR A 1 76 ? 0.421 1.386 12.134 1.00 81.38 76 TYR A C 1
ATOM 607 O O . TYR A 1 76 ? 0.416 2.443 12.765 1.00 81.38 76 TYR A O 1
ATOM 615 N N . LEU A 1 77 ? -0.679 0.637 12.026 1.00 74.69 77 LEU A N 1
ATOM 616 C CA . LEU A 1 77 ? -1.955 1.034 12.630 1.00 74.69 77 LEU A CA 1
ATOM 617 C C . LEU A 1 77 ? -1.856 1.187 14.161 1.00 74.69 77 LEU A C 1
ATOM 619 O O . LEU A 1 77 ? -2.539 2.033 14.738 1.00 74.69 77 LEU A O 1
ATOM 623 N N . GLU A 1 78 ? -0.994 0.389 14.793 1.00 69.75 78 GLU A N 1
ATOM 624 C CA . GLU A 1 78 ? -0.683 0.444 16.227 1.00 69.75 78 GLU A CA 1
ATOM 625 C C . GLU A 1 78 ? -0.039 1.765 16.665 1.00 69.75 78 GLU A C 1
ATOM 627 O O . GLU A 1 78 ? -0.262 2.182 17.798 1.00 69.75 78 GLU A O 1
ATOM 632 N N . ASP A 1 79 ? 0.668 2.465 15.773 1.00 77.56 79 ASP A N 1
ATOM 633 C CA . ASP A 1 79 ? 1.314 3.742 16.104 1.00 77.56 79 ASP A CA 1
ATOM 634 C C . ASP A 1 79 ? 0.310 4.900 16.187 1.00 77.56 79 ASP A C 1
ATOM 636 O O . ASP A 1 79 ? 0.530 5.875 16.905 1.00 77.56 79 ASP A O 1
ATOM 640 N N . ILE A 1 80 ? -0.793 4.818 15.437 1.00 76.00 80 ILE A N 1
ATOM 641 C CA . ILE A 1 80 ? -1.765 5.917 15.312 1.00 76.00 80 ILE A CA 1
ATOM 642 C C . ILE A 1 80 ? -3.082 5.654 16.042 1.00 76.00 80 ILE A C 1
ATOM 644 O O . ILE A 1 80 ? -3.860 6.582 16.261 1.00 76.00 80 ILE A O 1
ATOM 648 N N . THR A 1 81 ? -3.352 4.399 16.402 1.00 76.81 81 THR A N 1
ATOM 649 C CA . THR A 1 81 ? -4.601 4.001 17.053 1.00 76.81 81 THR A CA 1
ATOM 650 C C . THR A 1 81 ? -4.325 3.705 18.519 1.00 76.81 81 THR A C 1
ATOM 652 O O . THR A 1 81 ? -3.514 2.826 18.808 1.00 76.81 81 THR A O 1
ATOM 655 N N . PRO A 1 82 ? -5.007 4.361 19.472 1.00 71.94 82 PRO A N 1
ATOM 656 C CA . PRO A 1 82 ? -4.868 4.039 20.884 1.00 71.94 82 PRO A CA 1
ATOM 657 C C . PRO A 1 82 ? -5.565 2.703 21.188 1.00 71.94 82 PRO A C 1
ATOM 659 O O . PRO A 1 82 ? -6.659 2.662 21.740 1.00 71.94 82 PRO A O 1
ATOM 662 N N . LEU A 1 83 ? -4.911 1.586 20.850 1.00 70.19 83 LEU A N 1
ATOM 663 C CA . LEU A 1 83 ? -5.423 0.217 21.033 1.00 70.19 83 LEU A CA 1
ATOM 664 C C . LEU A 1 83 ? -5.693 -0.144 22.507 1.00 70.19 83 LEU A C 1
ATOM 666 O O . LEU A 1 83 ? -6.358 -1.132 22.800 1.00 70.19 83 LEU A O 1
ATOM 670 N N . GLN A 1 84 ? -5.159 0.647 23.440 1.00 74.06 84 GLN A N 1
ATOM 671 C CA . GLN A 1 84 ? -5.337 0.484 24.885 1.00 74.06 84 GLN A CA 1
ATOM 672 C C . GLN A 1 84 ? -6.558 1.248 25.434 1.00 74.06 84 GLN A C 1
ATOM 674 O O . GLN A 1 84 ? -6.851 1.137 26.624 1.00 74.06 84 GLN A O 1
ATOM 679 N N . GLN A 1 85 ? -7.253 2.043 24.612 1.00 78.88 85 GLN A N 1
ATOM 680 C CA . GLN A 1 85 ? -8.395 2.862 25.033 1.00 78.88 85 GLN A CA 1
ATOM 681 C C . GLN A 1 85 ? -9.695 2.307 24.453 1.00 78.88 85 GLN A C 1
ATOM 683 O O . GLN A 1 85 ? -9.754 1.918 23.289 1.00 78.88 85 GLN A O 1
ATOM 688 N N . SER A 1 86 ? -10.748 2.265 25.271 1.00 85.06 86 SER A N 1
ATOM 689 C CA . SER A 1 86 ? -12.077 1.901 24.786 1.00 85.06 86 SER A CA 1
ATOM 690 C C . SER A 1 86 ? -12.657 3.010 23.909 1.00 85.06 86 SER A C 1
ATOM 692 O O . SER A 1 86 ? -12.322 4.187 24.062 1.00 85.06 86 SER A O 1
ATOM 694 N N . ASP A 1 87 ? -13.596 2.644 23.038 1.00 85.69 87 ASP A N 1
ATOM 695 C CA . ASP A 1 87 ? -14.323 3.607 22.205 1.00 85.69 87 ASP A CA 1
ATOM 696 C C . ASP A 1 87 ? -15.042 4.676 23.041 1.00 85.69 87 ASP A C 1
ATOM 698 O O . ASP A 1 87 ? -15.123 5.833 22.635 1.00 85.69 87 ASP A O 1
ATOM 702 N N . GLU A 1 88 ? -15.513 4.315 24.239 1.00 90.69 88 GLU A N 1
ATOM 703 C CA . GLU A 1 88 ? -16.137 5.249 25.181 1.00 90.69 88 GLU A CA 1
ATOM 704 C C . GL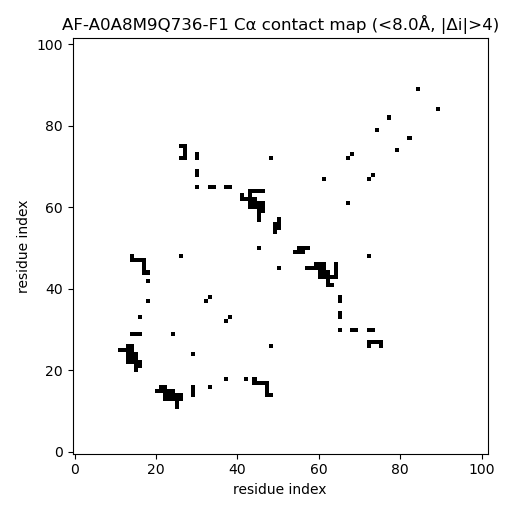U A 1 88 ? -15.146 6.309 25.676 1.00 90.69 88 GLU A C 1
ATOM 706 O O . GLU A 1 88 ? -15.463 7.500 25.674 1.00 90.69 88 GLU A O 1
ATOM 711 N N . VAL A 1 89 ? -13.923 5.902 26.030 1.00 89.19 89 VAL A N 1
ATOM 712 C CA . VAL A 1 89 ? -12.860 6.835 26.429 1.00 89.19 89 VAL A CA 1
ATOM 713 C C . VAL A 1 89 ? -12.471 7.724 25.250 1.00 89.19 89 VAL A C 1
ATOM 715 O O . VAL A 1 89 ? -12.374 8.938 25.418 1.00 89.19 89 VAL A O 1
ATOM 718 N N . ASN A 1 90 ? -12.325 7.154 24.051 1.00 88.25 90 ASN A N 1
ATOM 719 C CA . ASN A 1 90 ? -12.017 7.911 22.834 1.00 88.25 90 ASN A CA 1
ATOM 720 C C . ASN A 1 90 ? -13.088 8.976 22.545 1.00 88.25 90 ASN A C 1
ATOM 722 O O . ASN A 1 90 ? -12.763 10.128 22.246 1.00 88.25 90 ASN A O 1
ATOM 726 N N . LEU A 1 91 ? -14.368 8.621 22.693 1.00 91.50 91 LEU A N 1
ATOM 727 C CA . LEU A 1 91 ? -15.485 9.550 22.532 1.00 91.50 91 LEU A CA 1
ATOM 728 C C . LEU A 1 91 ? -15.455 10.657 23.591 1.00 91.50 91 LEU A C 1
ATOM 730 O O . LEU A 1 91 ? -15.604 11.836 23.264 1.00 91.50 91 LEU A O 1
ATOM 734 N N . GLN A 1 92 ? -15.240 10.300 24.857 1.00 93.62 92 GLN A N 1
ATOM 735 C CA . GLN A 1 92 ? -15.200 11.271 25.947 1.00 93.62 92 GLN A CA 1
ATOM 736 C C . GLN A 1 92 ? -14.015 12.242 25.803 1.00 93.62 92 GLN A C 1
ATOM 738 O O . GLN A 1 92 ? -14.181 13.440 26.044 1.00 93.62 92 GLN A O 1
ATOM 743 N N . LEU A 1 93 ? -12.852 11.754 25.351 1.00 90.50 93 LEU A N 1
ATOM 744 C CA . LEU A 1 93 ? -11.676 12.562 25.004 1.00 90.50 93 LEU A CA 1
ATOM 745 C C . LEU A 1 93 ? -11.977 13.554 23.871 1.00 90.50 93 LEU A C 1
ATOM 747 O O . LEU A 1 93 ? -11.639 14.735 23.973 1.00 90.50 93 LEU A O 1
ATOM 751 N N . ALA A 1 94 ? -12.659 13.108 22.815 1.00 90.94 94 ALA A N 1
ATOM 752 C CA . ALA A 1 94 ? -13.052 13.986 21.715 1.00 90.94 94 ALA A CA 1
ATOM 753 C C . ALA A 1 94 ? -14.016 15.096 22.177 1.00 90.94 94 ALA A C 1
ATOM 755 O O . ALA A 1 94 ? -13.854 16.263 21.803 1.00 90.94 94 ALA A O 1
ATOM 756 N N . LEU A 1 95 ? -14.988 14.755 23.035 1.00 94.62 95 LEU A N 1
ATOM 757 C CA . LEU A 1 95 ? -15.918 15.727 23.616 1.00 94.62 95 LEU A CA 1
ATOM 758 C C . LEU A 1 95 ? -15.181 16.764 24.470 1.00 94.62 95 LEU A C 1
ATOM 760 O O . LEU A 1 95 ? -15.353 17.960 24.242 1.00 94.62 95 LEU A O 1
ATOM 764 N N . MET A 1 96 ? -14.330 16.338 25.411 1.00 92.69 96 MET A N 1
ATOM 765 C CA . MET A 1 96 ? -13.604 17.280 26.277 1.00 92.69 96 MET A CA 1
ATOM 766 C C . MET A 1 96 ? -12.660 18.195 25.487 1.00 92.69 96 MET A C 1
ATOM 768 O O . MET A 1 96 ? -12.621 19.392 25.764 1.00 92.69 96 MET A O 1
ATOM 772 N N . ALA A 1 97 ? -11.967 17.674 24.469 1.00 91.50 97 ALA A N 1
ATOM 773 C CA . ALA A 1 97 ? -11.100 18.480 23.612 1.00 91.50 97 ALA A CA 1
ATOM 774 C C . ALA A 1 97 ? -11.896 19.549 22.845 1.00 91.50 97 ALA A C 1
ATOM 776 O O . ALA A 1 97 ? -11.451 20.689 22.736 1.00 91.50 97 ALA A O 1
ATOM 777 N N . SER A 1 98 ? -13.103 19.214 22.380 1.00 92.25 98 SER A N 1
ATOM 778 C CA . SER A 1 98 ? -13.991 20.163 21.690 1.00 92.25 98 SER A CA 1
ATOM 779 C C . SER A 1 98 ? -14.434 21.317 22.600 1.00 92.25 98 SER A C 1
ATOM 781 O O . SER A 1 98 ? -14.525 22.463 22.154 1.00 92.25 98 SER A O 1
ATOM 783 N N . TYR A 1 99 ? -14.669 21.040 23.888 1.00 90.06 99 TYR A N 1
ATOM 784 C CA . TYR A 1 99 ? -15.013 22.070 24.874 1.00 90.06 99 TYR A CA 1
ATOM 785 C C . TYR A 1 99 ? -13.849 23.016 25.198 1.00 90.06 99 TYR A C 1
ATOM 787 O O . TYR A 1 99 ? -14.098 24.156 25.568 1.00 90.06 99 TYR A O 1
ATOM 795 N N . GLN A 1 100 ? -12.598 22.569 25.055 1.00 86.12 100 GLN A N 1
ATOM 796 C CA . GLN A 1 100 ? -11.400 23.368 25.352 1.00 86.12 100 GLN A CA 1
ATOM 797 C C . GLN A 1 100 ? -10.956 24.284 24.200 1.00 86.12 100 GLN A C 1
ATOM 799 O O . GLN A 1 100 ? -10.065 25.107 24.389 1.00 86.12 100 GLN A O 1
ATOM 804 N N . GLN A 1 101 ? -11.539 24.132 23.007 1.00 71.69 101 GLN A N 1
ATOM 805 C CA . GLN A 1 101 ? -11.248 24.970 21.835 1.00 71.69 101 GLN A CA 1
ATOM 806 C C . GLN A 1 101 ? -12.173 26.198 21.704 1.00 71.69 101 GLN A C 1
ATOM 808 O O . GLN A 1 101 ? -12.168 26.854 20.663 1.00 71.69 101 GLN A O 1
ATOM 813 N N . HIS A 1 102 ? -12.940 26.508 22.753 1.00 55.22 102 HIS A N 1
ATOM 814 C CA . HIS A 1 102 ? -13.733 27.732 22.918 1.00 55.22 102 HIS A CA 1
ATOM 815 C C . HIS A 1 102 ? -13.228 28.523 24.129 1.00 55.22 102 HIS A C 1
ATOM 817 O O . HIS A 1 102 ? -13.424 29.759 24.129 1.00 55.22 102 HIS A O 1
#

Mean predicted aligned error: 9.07 Å

Foldseek 3Di:
DDDPPDPPPPPQDKDAAQPPRDIRDDLQRSLVCCVVPPVPPQDWDQDRVQCPDPPRDRPDTDRRVNVVSVVPRNDDPVVVDPPVDDPVRVVVVVVVVVVVVD

Secondary structure (DSSP, 8-state):
--------------B--TTT----B-HHHHHHHHHHH-TT----EE-HHHHTSTT--TT-EESSHHHHHHHHSSS-HHHHS-TTS-HHHHHHHHHHHHHHT-

Radius of gyration: 18.16 Å; Cα contacts (8 Å, |Δi|>4): 89; chains: 1; bounding box: 29×41×55 Å

Solvent-accessible surface area (backbone atoms only — not comparable to full-atom values): 6532 Å² total; per-residue (Å²): 137,83,82,77,78,72,77,76,79,79,74,84,66,63,42,56,42,87,90,77,66,54,62,78,22,43,67,57,54,43,42,52,51,41,58,75,78,39,71,86,64,72,72,65,41,54,54,62,70,51,43,73,38,98,86,37,56,84,82,49,61,31,79,52,50,68,64,47,34,68,73,76,40,73,66,62,68,74,81,78,42,70,86,88,54,51,71,67,54,54,49,51,50,53,53,54,53,61,66,71,76,111